Protein AF-A0AB34Z940-F1 (afdb_monomer)

Secondary structure (DSSP, 8-state):
-EEEEEEPPPPTTEEEEEEEEEEEEESSHHHHHHHHHHHHHTT-EEEEEEEEEETTEEEEEP-EEEE--TTS--EEEEPPTT-EE---EE--B-HHHHHHTT---TT-EEEEEEEEEETTPPSEEEEEEEEEES--HHHHHS-EEEEEEEEE---

Mean predicted aligned error: 3.93 Å

Nearest PDB structures (foldseek):
  6tgf-assembly1_E  TM=3.469E-01  e=1.351E+00  Pantoea stewartii subsp. stewartii DC283
  8vhk-assembly1_C  TM=3.865E-01  e=2.834E+00  Xenopus laevis
  1pvx-assembly1_A  TM=2.000E-01  e=4.580E-01  Paecilomyces variotii
  2enj-assembly1_A  TM=1.587E-01  e=1.351E+00  Homo sapiens

Foldseek 3Di:
DKDKDFFDDDDPQFAQKKFWFKKFKDLDQVVSVVLVVVQQVLQWKKAKWKWFQDPVGTHTFWKWDWDDDPPDDIDIGTQDPRRIFRGWDWFAFDVVVCVVVVVDDPSMHMTIIGRIMRHPDDGHMMMMDMDTDDDRVSNVVTPMDTDIGTGGDDD

Structure (mmCIF, N/CA/C/O backbone):
data_AF-A0AB34Z940-F1
#
_entry.id   AF-A0AB34Z940-F1
#
loop_
_atom_site.group_PDB
_atom_site.id
_atom_site.type_symbol
_atom_site.label_atom_id
_atom_site.label_alt_id
_atom_site.label_comp_id
_atom_site.label_asym_id
_atom_site.label_entity_id
_atom_site.label_seq_id
_atom_site.pdbx_PDB_ins_code
_atom_site.Cartn_x
_atom_site.Cartn_y
_atom_site.Cartn_z
_atom_site.occupancy
_atom_site.B_iso_or_equiv
_atom_site.auth_seq_id
_atom_site.auth_comp_id
_atom_site.auth_asym_id
_atom_site.auth_atom_id
_atom_site.pdbx_PDB_model_num
ATOM 1 N N . MET A 1 1 ? 3.478 -12.066 5.188 1.00 91.69 1 MET A N 1
ATOM 2 C CA . MET A 1 1 ? 4.194 -11.157 6.107 1.00 91.69 1 MET A CA 1
ATOM 3 C C . MET A 1 1 ? 3.174 -10.366 6.911 1.00 91.69 1 MET A C 1
ATOM 5 O O . MET A 1 1 ? 2.103 -10.081 6.386 1.00 91.69 1 MET A O 1
ATOM 9 N N . VAL A 1 2 ? 3.490 -10.029 8.162 1.00 95.81 2 VAL A N 1
ATOM 10 C CA . VAL A 1 2 ? 2.663 -9.163 9.016 1.00 95.81 2 VAL A CA 1
ATOM 11 C C . VAL A 1 2 ? 3.544 -8.035 9.544 1.00 95.81 2 VAL A C 1
ATOM 13 O O . VAL A 1 2 ? 4.664 -8.301 9.971 1.00 95.81 2 VAL A O 1
ATOM 16 N N . VAL A 1 3 ? 3.054 -6.798 9.487 1.00 96.19 3 VAL A N 1
ATOM 17 C CA . VAL A 1 3 ? 3.768 -5.595 9.935 1.00 96.19 3 VAL A CA 1
ATOM 18 C C . VAL A 1 3 ? 2.851 -4.783 10.841 1.00 96.19 3 VAL A C 1
ATOM 20 O O . VAL A 1 3 ? 1.700 -4.526 10.489 1.00 96.19 3 VAL A O 1
ATOM 23 N N . GLU A 1 4 ? 3.356 -4.364 11.999 1.00 96.88 4 GLU A N 1
ATOM 24 C CA . GLU A 1 4 ? 2.685 -3.371 12.839 1.00 96.88 4 GLU A CA 1
ATOM 25 C C . GLU A 1 4 ? 3.245 -1.981 12.564 1.00 96.88 4 GLU A C 1
ATOM 27 O O . GLU A 1 4 ? 4.452 -1.801 12.412 1.00 96.88 4 GLU A O 1
ATOM 32 N N . LEU A 1 5 ? 2.360 -0.989 12.506 1.00 94.75 5 LEU A N 1
ATOM 33 C CA . LEU A 1 5 ? 2.725 0.390 12.229 1.00 94.75 5 LEU A CA 1
ATOM 34 C C . LEU A 1 5 ? 1.949 1.371 13.108 1.00 94.75 5 LEU A C 1
ATOM 36 O O . LEU A 1 5 ? 0.779 1.169 13.438 1.00 94.75 5 LEU A O 1
ATOM 40 N N . ASN A 1 6 ? 2.621 2.467 13.456 1.00 95.81 6 ASN A N 1
ATOM 41 C CA . ASN A 1 6 ? 2.017 3.625 14.102 1.00 95.81 6 ASN A CA 1
ATOM 42 C C . ASN A 1 6 ? 1.727 4.679 13.033 1.00 95.81 6 ASN A C 1
ATOM 44 O O . ASN A 1 6 ? 2.635 5.344 12.534 1.00 95.81 6 ASN A O 1
ATOM 48 N N . VAL A 1 7 ? 0.456 4.831 12.685 1.00 94.44 7 VAL A N 1
ATOM 49 C CA . VAL A 1 7 ? -0.011 5.839 11.739 1.00 94.44 7 VAL A CA 1
ATOM 50 C C . VAL A 1 7 ? -0.111 7.172 12.478 1.00 94.44 7 VAL A C 1
ATOM 52 O O . VAL A 1 7 ? -0.911 7.331 13.401 1.00 94.44 7 VAL A O 1
ATOM 55 N N . ARG A 1 8 ? 0.741 8.125 12.094 1.00 93.12 8 ARG A N 1
ATOM 56 C CA . ARG A 1 8 ? 0.712 9.518 12.573 1.00 93.12 8 ARG A CA 1
ATOM 57 C C . ARG A 1 8 ? -0.285 10.336 11.750 1.00 93.12 8 ARG A C 1
ATOM 59 O O . ARG A 1 8 ? -0.600 9.897 10.660 1.00 93.12 8 ARG A O 1
ATOM 66 N N . PRO A 1 9 ? -0.757 11.508 12.210 1.00 93.88 9 PRO A N 1
ATOM 67 C CA . PRO A 1 9 ? -1.576 12.390 11.376 1.00 93.88 9 PRO A CA 1
ATOM 68 C C . PRO A 1 9 ? -0.936 12.675 10.004 1.00 93.88 9 PRO A C 1
ATOM 70 O O . PRO A 1 9 ? 0.293 12.800 9.940 1.00 93.88 9 PRO A O 1
ATOM 73 N N . PRO A 1 10 ? -1.733 12.796 8.924 1.00 92.44 10 PRO A N 1
ATOM 74 C CA . PRO A 1 10 ? -1.206 13.095 7.599 1.00 92.44 10 PRO A CA 1
ATOM 75 C C . PRO A 1 10 ? -0.525 14.466 7.570 1.00 92.44 10 PRO A C 1
ATOM 77 O O . PRO A 1 10 ? -0.959 15.419 8.222 1.00 92.44 10 PRO A O 1
ATOM 80 N N . GLY A 1 11 ? 0.555 14.564 6.794 1.00 89.44 11 GLY A N 1
ATOM 81 C CA . GLY A 1 11 ? 1.241 15.826 6.534 1.00 89.44 11 GLY A CA 1
ATOM 82 C C . GLY A 1 11 ? 0.406 16.789 5.682 1.00 89.44 11 GLY A C 1
ATOM 83 O O . GLY A 1 11 ? -0.605 16.427 5.086 1.00 89.44 11 GLY A O 1
ATOM 84 N N . LYS A 1 12 ? 0.865 18.040 5.564 1.00 89.69 12 LYS A N 1
ATOM 85 C CA . LYS A 1 12 ? 0.168 19.108 4.818 1.00 89.69 12 LYS A CA 1
ATOM 86 C C . LYS A 1 12 ? -0.136 18.750 3.353 1.00 89.69 12 LYS A C 1
ATOM 88 O O . LYS A 1 12 ? -1.137 19.212 2.807 1.00 89.69 12 LYS A O 1
ATOM 93 N N . ASN A 1 13 ? 0.733 17.957 2.728 1.00 90.12 13 ASN A N 1
ATOM 94 C CA . ASN A 1 13 ? 0.648 17.566 1.317 1.00 90.12 13 ASN A CA 1
ATOM 95 C C . ASN A 1 13 ? 0.065 16.156 1.122 1.00 90.12 13 ASN A C 1
ATOM 97 O O . ASN A 1 13 ? 0.091 15.624 0.013 1.00 90.12 13 ASN A O 1
ATOM 101 N N . ALA A 1 14 ? -0.438 15.548 2.194 1.00 93.56 14 ALA A N 1
ATOM 102 C CA . ALA A 1 14 ? -1.001 14.212 2.208 1.00 93.56 14 ALA A CA 1
ATOM 103 C C . ALA A 1 14 ? -2.527 14.260 2.351 1.00 93.56 14 ALA A C 1
ATOM 105 O O . ALA A 1 14 ? -3.097 15.174 2.951 1.00 93.56 14 ALA A O 1
ATOM 106 N N . THR A 1 15 ? -3.190 13.246 1.804 1.00 94.88 15 THR A N 1
ATOM 107 C CA . THR A 1 15 ? -4.584 12.932 2.150 1.00 94.88 15 THR A CA 1
ATOM 108 C C . THR A 1 15 ? -4.631 12.047 3.397 1.00 94.88 15 THR A C 1
ATOM 110 O O . THR A 1 15 ? -3.611 11.514 3.824 1.00 94.88 15 THR A O 1
ATOM 113 N N . ASP A 1 16 ? -5.817 11.826 3.959 1.00 94.44 16 ASP A N 1
ATOM 114 C CA . ASP A 1 16 ? -6.056 10.822 5.007 1.00 94.44 16 ASP A CA 1
ATOM 115 C C . ASP A 1 16 ? -6.161 9.383 4.457 1.00 94.44 16 ASP A C 1
ATOM 117 O O . ASP A 1 16 ? -6.596 8.465 5.151 1.00 94.44 16 ASP A O 1
ATOM 121 N N . THR A 1 17 ? -5.775 9.166 3.198 1.00 96.94 17 THR A N 1
ATOM 122 C CA . THR A 1 17 ? -5.784 7.848 2.571 1.00 96.94 17 THR A CA 1
ATOM 123 C C . THR A 1 17 ? -4.405 7.209 2.675 1.00 96.94 17 THR A C 1
ATOM 125 O O . THR A 1 17 ? -3.420 7.768 2.187 1.00 96.94 17 THR A O 1
ATOM 128 N N . LEU A 1 18 ? -4.332 6.013 3.263 1.00 97.31 18 LEU A N 1
ATOM 129 C CA . LEU A 1 18 ? -3.129 5.187 3.196 1.00 97.31 18 LEU A CA 1
ATOM 130 C C . LEU A 1 18 ? -3.080 4.429 1.879 1.00 97.31 18 LEU A C 1
ATOM 132 O O . LEU A 1 18 ? -3.997 3.686 1.534 1.00 97.31 18 LEU A O 1
ATOM 136 N N . PHE A 1 19 ? -1.958 4.586 1.196 1.00 97.88 19 PHE A N 1
ATOM 137 C CA . PHE A 1 19 ? -1.472 3.701 0.159 1.00 97.88 19 PHE A CA 1
ATOM 138 C C . PHE A 1 19 ? -0.902 2.434 0.808 1.00 97.88 19 PHE A C 1
ATOM 140 O O . PHE A 1 19 ? -0.054 2.517 1.700 1.00 97.88 19 PHE A O 1
ATOM 147 N N . LEU A 1 20 ? -1.355 1.268 0.344 1.00 98.19 20 LEU A N 1
ATOM 148 C CA . LEU A 1 20 ? -0.809 -0.042 0.693 1.00 98.19 20 LEU A CA 1
ATOM 149 C C . LEU A 1 20 ? -0.309 -0.684 -0.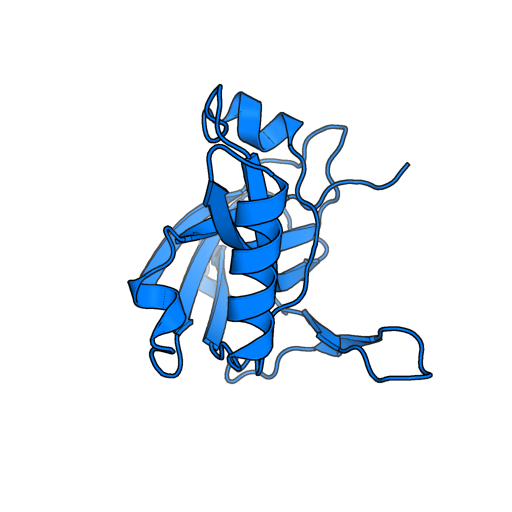599 1.00 98.19 20 LEU A C 1
ATOM 151 O O . LEU A 1 20 ? -1.109 -1.057 -1.460 1.00 98.19 20 LEU A O 1
ATOM 155 N N . GLY A 1 21 ? 1.003 -0.788 -0.767 1.00 97.00 21 GLY A N 1
ATOM 156 C CA . GLY A 1 21 ? 1.565 -1.175 -2.053 1.00 97.00 21 GLY A CA 1
ATOM 157 C C . GLY A 1 21 ? 3.041 -1.499 -1.989 1.00 97.00 21 GLY A C 1
ATOM 158 O O . GLY A 1 21 ? 3.595 -1.745 -0.922 1.00 97.00 21 GLY A O 1
ATOM 159 N N . ILE A 1 22 ? 3.674 -1.486 -3.150 1.00 95.50 22 ILE A N 1
ATOM 160 C CA . ILE A 1 22 ? 5.122 -1.600 -3.281 1.00 95.50 22 ILE A CA 1
ATOM 161 C C . ILE A 1 22 ? 5.679 -0.370 -3.980 1.00 95.50 22 ILE A C 1
ATOM 163 O O . ILE A 1 22 ? 4.965 0.337 -4.695 1.00 95.50 22 ILE A O 1
ATOM 167 N N . ARG A 1 23 ? 6.973 -0.138 -3.807 1.00 96.00 23 ARG A N 1
ATOM 168 C CA . ARG A 1 23 ? 7.747 0.738 -4.682 1.00 96.00 23 ARG A CA 1
ATOM 169 C C . ARG A 1 23 ? 8.878 -0.041 -5.325 1.00 96.00 23 ARG A C 1
ATOM 171 O O . ARG A 1 23 ? 9.372 -1.004 -4.744 1.00 96.00 23 ARG A O 1
ATOM 178 N N . VAL A 1 24 ? 9.264 0.400 -6.510 1.00 95.19 24 VAL A N 1
ATOM 179 C CA . VAL A 1 24 ? 10.418 -0.101 -7.253 1.00 95.19 24 VAL A CA 1
ATOM 180 C C . VAL A 1 24 ? 11.408 1.039 -7.397 1.00 95.19 24 VAL A C 1
ATOM 182 O O . VAL A 1 24 ? 10.999 2.132 -7.791 1.00 95.19 24 VAL A O 1
ATOM 185 N N . GLY A 1 25 ? 12.668 0.795 -7.046 1.00 93.12 25 GLY A N 1
ATOM 186 C CA . GLY A 1 25 ? 13.757 1.762 -7.169 1.00 93.12 25 GLY A CA 1
ATOM 187 C C . GLY A 1 25 ? 14.680 1.435 -8.339 1.00 93.12 25 GLY A C 1
ATOM 188 O O . GLY A 1 25 ? 14.895 0.269 -8.649 1.00 93.12 25 GLY A O 1
ATOM 189 N N . ASP A 1 26 ? 15.207 2.473 -8.981 1.00 93.88 26 ASP A N 1
ATOM 190 C CA . ASP A 1 26 ? 16.354 2.413 -9.896 1.00 93.88 26 ASP A CA 1
ATOM 191 C C . ASP A 1 26 ? 17.047 3.786 -9.881 1.00 93.88 26 ASP A C 1
ATOM 193 O O . ASP A 1 26 ? 16.456 4.774 -9.439 1.00 93.88 26 ASP A O 1
ATOM 197 N N . GLU A 1 27 ? 18.298 3.882 -10.321 1.00 94.06 27 GLU A N 1
ATOM 198 C CA . GLU A 1 27 ? 18.985 5.171 -10.476 1.00 94.06 27 GLU A CA 1
ATOM 199 C C . GLU A 1 27 ? 18.353 6.014 -11.604 1.00 94.06 27 GLU A C 1
ATOM 201 O O . GLU A 1 27 ? 18.367 7.249 -11.576 1.00 94.06 27 GLU A O 1
ATOM 206 N N . ASP A 1 28 ? 17.730 5.344 -12.578 1.00 93.81 28 ASP A N 1
ATOM 207 C CA . ASP A 1 28 ? 17.019 5.934 -13.705 1.00 93.81 28 ASP A CA 1
ATOM 208 C C . ASP A 1 28 ? 15.491 5.846 -13.517 1.00 93.81 28 ASP A C 1
ATOM 210 O O . ASP A 1 28 ? 14.904 4.777 -13.341 1.00 93.81 28 ASP A O 1
ATOM 214 N N . ALA A 1 29 ? 14.812 6.993 -13.607 1.00 93.50 29 ALA A N 1
ATOM 215 C CA . ALA A 1 29 ? 13.357 7.071 -13.475 1.00 93.50 29 ALA A CA 1
ATOM 216 C C . ALA A 1 29 ? 12.605 6.287 -14.562 1.00 93.50 29 ALA A C 1
ATOM 218 O O . ALA A 1 29 ? 11.532 5.746 -14.294 1.00 93.50 29 ALA A O 1
ATOM 219 N N . LEU A 1 30 ? 13.144 6.218 -15.783 1.00 96.00 30 LEU A N 1
ATOM 220 C CA . LEU A 1 30 ? 12.535 5.447 -16.860 1.00 96.00 30 LEU A CA 1
ATOM 221 C C . LEU A 1 30 ? 12.612 3.951 -16.554 1.00 96.00 30 LEU A C 1
ATOM 223 O O . LEU A 1 30 ? 11.614 3.250 -16.707 1.00 96.00 30 LEU A O 1
ATOM 227 N N . LYS A 1 31 ? 13.754 3.475 -16.049 1.00 94.94 31 LYS A N 1
ATOM 228 C CA . LYS A 1 31 ? 13.925 2.064 -15.681 1.00 94.94 31 LYS A CA 1
ATOM 229 C C . LYS A 1 31 ? 13.027 1.656 -14.519 1.00 94.94 31 LYS A C 1
ATOM 231 O O . LYS A 1 31 ? 12.387 0.606 -14.595 1.00 94.94 31 LYS A O 1
ATOM 236 N N . SER A 1 32 ? 12.901 2.488 -13.480 1.00 94.75 32 SER A N 1
ATOM 237 C CA . SER A 1 32 ? 11.985 2.181 -12.372 1.00 94.75 32 SER A CA 1
ATOM 238 C C . SER A 1 32 ? 10.523 2.145 -12.832 1.00 94.75 32 SER A C 1
ATOM 240 O O . SER A 1 32 ? 9.761 1.270 -12.408 1.00 94.75 32 SER A O 1
ATOM 242 N N . LEU A 1 33 ? 10.135 3.026 -13.762 1.00 96.38 33 LEU A N 1
ATOM 243 C CA . LEU A 1 33 ? 8.811 3.008 -14.381 1.00 96.38 33 LEU A CA 1
ATOM 244 C C . LEU A 1 33 ? 8.590 1.753 -15.237 1.00 96.38 33 LEU A C 1
ATOM 246 O O . LEU A 1 33 ? 7.543 1.114 -15.124 1.00 96.38 33 LEU A O 1
ATOM 250 N N . GLU A 1 34 ? 9.550 1.378 -16.082 1.00 95.44 34 GLU A N 1
ATOM 251 C CA . GLU A 1 34 ? 9.481 0.170 -16.912 1.00 95.44 34 GLU A CA 1
ATOM 252 C C . GLU A 1 34 ? 9.337 -1.094 -16.057 1.00 95.44 34 GLU A C 1
ATOM 254 O O . GLU A 1 34 ? 8.469 -1.932 -16.330 1.00 95.44 34 GLU A O 1
ATOM 259 N N . ALA A 1 35 ? 10.117 -1.194 -14.979 1.00 93.94 35 ALA A N 1
ATOM 260 C CA . ALA A 1 35 ? 10.046 -2.284 -14.015 1.00 93.94 35 ALA A CA 1
ATOM 261 C C . ALA A 1 35 ? 8.684 -2.328 -13.300 1.00 93.94 35 ALA A C 1
ATOM 263 O O . ALA A 1 35 ? 8.042 -3.382 -13.240 1.00 93.94 35 ALA A O 1
ATOM 264 N N . ALA A 1 36 ? 8.174 -1.183 -12.836 1.00 94.88 36 ALA A N 1
ATOM 265 C CA . ALA A 1 36 ? 6.847 -1.100 -12.231 1.00 94.88 36 ALA A CA 1
ATOM 266 C C . ALA A 1 36 ? 5.737 -1.509 -13.217 1.00 94.88 36 ALA A C 1
ATOM 268 O O . ALA A 1 36 ? 4.815 -2.256 -12.879 1.00 94.88 36 ALA A O 1
ATOM 269 N N . GLN A 1 37 ? 5.829 -1.085 -14.477 1.00 94.62 37 GLN A N 1
ATOM 270 C CA . GLN A 1 37 ? 4.881 -1.516 -15.496 1.00 94.62 37 GLN A CA 1
ATOM 271 C C . GLN A 1 37 ? 4.982 -3.017 -15.802 1.00 94.62 37 GLN A C 1
ATOM 273 O O . GLN A 1 37 ? 3.954 -3.654 -16.042 1.00 94.62 37 GLN A O 1
ATOM 278 N N . ALA A 1 38 ? 6.185 -3.596 -15.789 1.00 92.69 38 ALA A N 1
ATOM 279 C CA . ALA A 1 38 ? 6.376 -5.033 -15.953 1.00 92.69 38 ALA A CA 1
ATOM 280 C C . ALA A 1 38 ? 5.711 -5.823 -14.813 1.00 92.69 38 ALA A C 1
ATOM 282 O O . ALA A 1 38 ? 4.989 -6.780 -15.092 1.00 92.69 38 ALA A O 1
ATOM 283 N N . LEU A 1 39 ? 5.862 -5.381 -13.558 1.00 92.06 39 LEU A N 1
ATOM 284 C CA . LEU A 1 39 ? 5.163 -5.968 -12.404 1.00 92.06 39 LEU A CA 1
ATOM 285 C C . LEU A 1 39 ? 3.645 -5.814 -12.496 1.00 92.06 39 LEU A C 1
ATOM 287 O O . LEU A 1 39 ? 2.899 -6.742 -12.198 1.00 92.06 39 LEU A O 1
ATOM 291 N N . ARG A 1 40 ? 3.161 -4.658 -12.953 1.00 92.19 40 ARG A N 1
ATOM 292 C CA . ARG A 1 40 ? 1.727 -4.460 -13.176 1.00 92.19 40 ARG A CA 1
ATOM 293 C C . ARG A 1 40 ? 1.173 -5.432 -14.223 1.00 92.19 40 ARG A C 1
ATOM 295 O O . ARG A 1 40 ? 0.078 -5.957 -14.045 1.00 92.19 40 ARG A O 1
ATOM 302 N N . ARG A 1 41 ? 1.915 -5.676 -15.310 1.00 91.06 41 ARG A N 1
ATOM 303 C CA . ARG A 1 41 ? 1.516 -6.596 -16.391 1.00 91.06 41 ARG A CA 1
ATOM 304 C C . ARG A 1 41 ? 1.672 -8.074 -16.033 1.00 91.06 41 ARG A C 1
ATOM 306 O O . ARG A 1 41 ? 1.031 -8.896 -16.678 1.00 91.06 41 ARG A O 1
ATOM 313 N N . SER A 1 42 ? 2.485 -8.422 -15.035 1.00 88.44 42 SER A N 1
ATOM 314 C CA . SER A 1 42 ? 2.707 -9.822 -14.648 1.00 88.44 42 SER A CA 1
ATOM 315 C C . SER A 1 42 ? 1.531 -10.453 -13.897 1.00 88.44 42 SER A C 1
ATOM 317 O O . SER A 1 42 ? 1.558 -11.655 -13.646 1.00 88.44 42 SER A O 1
ATOM 319 N N . GLY A 1 43 ? 0.502 -9.671 -13.549 1.00 84.75 43 GLY A N 1
ATOM 320 C CA . GLY A 1 43 ? -0.617 -10.156 -12.742 1.00 84.75 43 GLY A CA 1
ATOM 321 C C . GLY A 1 43 ? -0.199 -10.367 -11.290 1.00 84.75 43 GLY A C 1
ATOM 322 O O . GLY A 1 43 ? -0.439 -11.424 -10.714 1.00 84.75 43 GLY A O 1
ATOM 323 N N . LEU A 1 44 ? 0.478 -9.380 -10.693 1.00 90.12 44 LEU A N 1
ATOM 324 C CA . LEU A 1 44 ? 0.849 -9.434 -9.282 1.00 90.12 44 LEU A CA 1
ATOM 325 C C . LEU A 1 44 ? -0.408 -9.412 -8.401 1.00 90.12 44 LEU A C 1
ATOM 327 O O . LEU A 1 44 ? -1.052 -8.376 -8.239 1.00 90.12 44 LEU A O 1
ATOM 331 N N . HIS A 1 45 ? -0.751 -10.566 -7.837 1.00 93.00 45 HIS A N 1
ATOM 332 C CA . HIS A 1 45 ? -1.911 -10.741 -6.970 1.00 93.00 45 HIS A CA 1
ATOM 333 C C . HIS A 1 45 ? -1.478 -10.786 -5.505 1.00 93.00 45 HIS A C 1
ATOM 335 O O . HIS A 1 45 ? -0.384 -11.253 -5.173 1.00 93.00 45 HIS A O 1
ATOM 341 N N . ALA A 1 46 ? -2.356 -10.349 -4.609 1.00 95.31 46 ALA A N 1
ATOM 342 C CA . ALA A 1 46 ? -2.100 -10.419 -3.180 1.00 95.31 46 ALA A CA 1
ATOM 343 C C . ALA A 1 46 ? -3.387 -10.605 -2.370 1.00 95.31 46 ALA A C 1
ATOM 345 O O . ALA A 1 46 ? -4.498 -10.424 -2.861 1.00 95.31 46 ALA A O 1
ATOM 346 N N . GLU A 1 47 ? -3.216 -10.958 -1.106 1.00 97.50 47 GLU A N 1
ATOM 347 C CA . GLU A 1 47 ? -4.214 -10.815 -0.054 1.00 97.50 47 GLU A CA 1
ATOM 348 C C . GLU A 1 47 ? -3.724 -9.770 0.942 1.00 97.50 47 GLU A C 1
ATOM 350 O O . GLU A 1 47 ? -2.590 -9.858 1.427 1.00 97.50 47 GLU A O 1
ATOM 355 N N . LEU A 1 48 ? -4.567 -8.778 1.226 1.00 97.56 48 LEU A N 1
ATOM 356 C CA . LEU A 1 48 ? -4.299 -7.707 2.174 1.00 97.56 48 LEU A CA 1
ATOM 357 C C . LEU A 1 48 ? -5.416 -7.624 3.207 1.00 97.56 48 LEU A C 1
ATOM 359 O O . LEU A 1 48 ? -6.596 -7.555 2.872 1.00 97.56 48 LEU A O 1
ATOM 363 N N . VAL A 1 49 ? -5.022 -7.551 4.474 1.00 98.06 49 VAL A N 1
ATOM 364 C CA . VAL A 1 49 ? -5.926 -7.242 5.582 1.00 98.06 49 VAL A CA 1
ATOM 365 C C . VAL A 1 49 ? -5.279 -6.163 6.433 1.00 98.06 49 VAL A C 1
ATOM 367 O O . VAL A 1 49 ? -4.169 -6.347 6.934 1.00 98.06 49 VAL A O 1
ATOM 370 N N . LEU A 1 50 ? -5.983 -5.049 6.614 1.00 98.38 50 LEU A N 1
ATOM 371 C CA . LEU A 1 50 ? -5.589 -3.987 7.529 1.00 98.38 50 LEU A CA 1
ATOM 372 C C . LEU A 1 50 ? -6.506 -4.014 8.749 1.00 98.38 50 LEU A C 1
ATOM 374 O O . LEU A 1 50 ? -7.730 -3.997 8.618 1.00 98.38 50 LEU A O 1
ATOM 378 N N . LYS A 1 51 ? -5.912 -4.031 9.939 1.00 98.06 51 LYS A N 1
ATOM 379 C CA . LYS A 1 51 ? -6.639 -3.933 11.205 1.00 98.06 51 LYS A CA 1
ATOM 380 C C . LYS A 1 51 ? -6.151 -2.741 12.005 1.00 98.06 51 LYS A C 1
ATOM 382 O O . LYS A 1 51 ? -4.944 -2.532 12.099 1.00 98.06 51 LYS A O 1
ATOM 387 N N . ARG A 1 52 ? -7.067 -1.999 12.621 1.00 97.88 52 ARG A N 1
ATOM 388 C CA . ARG A 1 52 ? -6.745 -1.048 13.689 1.00 97.88 52 ARG A CA 1
ATOM 389 C C . ARG A 1 52 ? -6.674 -1.795 15.007 1.00 97.88 52 ARG A C 1
ATOM 391 O O . ARG A 1 52 ? -7.547 -2.608 15.294 1.00 97.88 52 ARG A O 1
ATOM 398 N N . LEU A 1 53 ? -5.629 -1.543 15.780 1.00 98.00 53 LEU A N 1
ATOM 399 C CA . LEU A 1 53 ? -5.423 -2.148 17.087 1.00 98.00 53 LEU A CA 1
ATOM 400 C C . LEU A 1 53 ? -5.952 -1.188 18.151 1.00 98.00 53 LEU A C 1
ATOM 402 O O . LEU A 1 53 ? -5.345 -0.148 18.402 1.00 98.00 53 LEU A O 1
ATOM 406 N N . GLU A 1 54 ? -7.078 -1.546 18.758 1.00 94.94 54 GLU A N 1
ATOM 407 C CA . GLU A 1 54 ? -7.701 -0.807 19.855 1.00 94.94 54 GLU A CA 1
ATOM 408 C C . GLU A 1 54 ? -7.533 -1.587 21.171 1.00 94.94 54 GLU A C 1
ATOM 410 O O . GLU A 1 54 ? -7.307 -2.803 21.144 1.00 94.94 54 GLU A O 1
ATOM 415 N N . PRO A 1 55 ? -7.691 -0.944 22.344 1.00 92.31 55 PRO A N 1
ATOM 416 C CA . PRO A 1 55 ? -7.656 -1.644 23.632 1.00 92.31 55 PRO A CA 1
ATOM 417 C C . PRO A 1 55 ? -8.687 -2.777 23.747 1.00 92.31 55 PRO A C 1
ATOM 419 O O . PRO A 1 55 ? -8.443 -3.766 24.432 1.00 92.31 55 PRO A O 1
ATOM 422 N N . SER A 1 56 ? -9.833 -2.642 23.071 1.00 92.25 56 SER A N 1
ATOM 423 C CA . SER A 1 56 ? -10.923 -3.627 23.049 1.00 92.25 56 SER A CA 1
ATOM 424 C C . SER A 1 56 ? -10.735 -4.747 22.020 1.00 92.25 56 SER A C 1
ATOM 426 O O . SER A 1 56 ? -11.532 -5.683 21.995 1.00 92.25 56 SER A O 1
ATOM 428 N N . GLY A 1 57 ? -9.704 -4.671 21.172 1.00 93.75 57 GLY A N 1
ATOM 429 C CA . GLY A 1 57 ? -9.416 -5.666 20.143 1.00 93.75 57 GLY A CA 1
ATOM 430 C C . GLY A 1 57 ? -9.073 -5.061 18.784 1.00 93.75 57 GLY A C 1
ATOM 431 O O . GLY A 1 57 ? -9.015 -3.848 18.595 1.00 93.75 57 GLY A O 1
ATOM 432 N N . ALA A 1 58 ? -8.820 -5.937 17.813 1.00 96.25 58 ALA A N 1
ATOM 433 C CA . ALA A 1 58 ? -8.467 -5.532 16.459 1.00 96.25 58 ALA A CA 1
ATOM 434 C C . ALA A 1 58 ? -9.718 -5.377 15.578 1.00 96.25 58 ALA A C 1
ATOM 436 O O . ALA A 1 58 ? -10.500 -6.318 15.439 1.00 96.25 58 ALA A O 1
ATOM 437 N N . VAL A 1 59 ? -9.878 -4.215 14.942 1.00 96.69 59 VAL A N 1
ATOM 438 C CA . VAL A 1 59 ? -11.013 -3.889 14.063 1.00 96.69 59 VAL A CA 1
ATOM 439 C C . VAL A 1 59 ? -10.554 -3.882 12.610 1.00 96.69 59 VAL A C 1
ATOM 441 O O . VAL A 1 59 ? -9.575 -3.218 12.278 1.00 96.69 59 VAL A O 1
ATOM 444 N N . ASN A 1 60 ? -11.254 -4.602 11.730 1.00 96.62 60 ASN A N 1
ATOM 445 C CA . ASN A 1 60 ? -10.949 -4.598 10.297 1.00 96.62 60 ASN A CA 1
ATOM 446 C C . ASN A 1 60 ? -11.216 -3.216 9.689 1.00 96.62 60 ASN A C 1
ATOM 448 O O . ASN A 1 60 ? -12.287 -2.642 9.883 1.00 96.62 60 ASN A O 1
ATOM 452 N N . ILE A 1 61 ? -10.256 -2.721 8.913 1.00 97.75 61 ILE A N 1
ATOM 453 C CA . ILE A 1 61 ? -10.379 -1.481 8.155 1.00 97.75 61 ILE A CA 1
ATOM 454 C C . ILE A 1 61 ? -10.769 -1.823 6.717 1.00 97.75 61 ILE A C 1
ATOM 456 O O . ILE A 1 61 ? -10.049 -2.589 6.071 1.00 97.75 61 ILE A O 1
ATOM 460 N N . PRO A 1 62 ? -11.886 -1.275 6.205 1.00 97.62 62 PRO A N 1
ATOM 461 C CA . PRO A 1 62 ? -12.274 -1.461 4.817 1.00 97.62 62 PRO A CA 1
ATOM 462 C C . PRO A 1 62 ? -11.183 -0.967 3.869 1.00 97.62 62 PRO A C 1
ATOM 464 O O . PRO A 1 62 ? -10.670 0.145 4.011 1.00 97.62 62 PRO A O 1
ATOM 467 N N . LEU A 1 63 ? -10.854 -1.804 2.891 1.00 98.50 63 LEU A N 1
ATOM 468 C CA . LEU A 1 63 ? -9.916 -1.476 1.830 1.00 98.50 63 LEU A CA 1
ATOM 469 C C . LEU A 1 63 ? -10.663 -1.301 0.514 1.00 98.50 63 LEU A C 1
ATOM 471 O O . LEU A 1 63 ? -11.690 -1.937 0.269 1.00 98.50 63 LEU A O 1
ATOM 475 N N . VAL A 1 64 ? -10.116 -0.463 -0.356 1.00 98.06 64 VAL A N 1
ATOM 476 C CA . VAL A 1 64 ? -10.598 -0.282 -1.724 1.00 98.06 64 VAL A CA 1
ATOM 477 C C . VAL A 1 64 ? -9.457 -0.451 -2.718 1.00 98.06 64 VAL A C 1
ATOM 479 O O . VAL A 1 64 ? -8.300 -0.195 -2.396 1.00 98.06 64 VAL A O 1
ATOM 482 N N . ARG A 1 65 ? -9.775 -0.871 -3.938 1.00 96.69 65 ARG A N 1
ATOM 483 C CA . ARG A 1 65 ? -8.845 -0.978 -5.064 1.00 96.69 65 ARG A CA 1
ATOM 484 C C . ARG A 1 65 ? -9.344 -0.163 -6.246 1.00 96.69 65 ARG A C 1
ATOM 486 O O . ARG A 1 65 ? -10.549 0.052 -6.380 1.00 96.69 65 ARG A O 1
ATOM 493 N N . VAL A 1 66 ? -8.431 0.246 -7.119 1.00 93.69 66 VAL A N 1
ATOM 494 C CA . VAL A 1 66 ? -8.799 0.877 -8.388 1.00 93.69 66 VAL A CA 1
ATOM 495 C C . VAL A 1 66 ? -8.886 -0.181 -9.479 1.00 93.69 66 VAL A C 1
ATOM 497 O O . VAL A 1 66 ? -7.982 -0.994 -9.662 1.00 93.69 66 VAL A O 1
ATOM 500 N N . GLU A 1 67 ? -9.987 -0.160 -10.216 1.00 88.69 67 GLU A N 1
ATOM 501 C CA . GLU A 1 67 ? -10.186 -0.949 -11.421 1.00 88.69 67 GLU A CA 1
ATOM 502 C C . GLU A 1 67 ? -10.284 -0.016 -12.623 1.00 88.69 67 GLU A C 1
ATOM 504 O O . GLU A 1 67 ? -11.131 0.878 -12.668 1.00 88.69 67 GLU A O 1
ATOM 509 N N . SER A 1 68 ? -9.410 -0.236 -13.601 1.00 83.62 68 SER A N 1
ATOM 510 C CA . SER A 1 68 ? -9.407 0.509 -14.856 1.00 83.62 68 SER A CA 1
ATOM 511 C C . SER A 1 68 ? -9.708 -0.442 -16.002 1.00 83.62 68 SER A C 1
ATOM 513 O O . SER A 1 68 ? -8.983 -1.414 -16.210 1.00 83.62 68 SER A O 1
ATOM 515 N N . GLN A 1 69 ? -10.750 -0.129 -16.766 1.00 81.25 69 GLN A N 1
ATOM 516 C CA . GLN A 1 69 ? -11.118 -0.838 -17.986 1.00 81.25 69 GLN A CA 1
ATOM 517 C C . GLN A 1 69 ? -10.912 0.087 -19.187 1.00 81.25 69 GLN A C 1
ATOM 519 O O . GLN A 1 69 ? -11.182 1.286 -19.112 1.00 81.25 69 GLN A O 1
ATOM 524 N N . ALA A 1 70 ? -10.432 -0.462 -20.305 1.00 81.31 70 ALA A N 1
ATOM 525 C CA . ALA A 1 70 ? -10.277 0.306 -21.535 1.00 81.31 70 ALA A CA 1
ATOM 526 C C . ALA A 1 70 ? -11.619 0.934 -21.952 1.00 81.31 70 ALA A C 1
ATOM 528 O O . ALA A 1 70 ? -12.636 0.246 -22.027 1.00 81.31 70 ALA A O 1
ATOM 529 N N . GLY A 1 71 ? -11.613 2.245 -22.207 1.00 83.88 71 GLY A N 1
ATOM 530 C CA . GLY A 1 71 ? -12.804 2.990 -22.623 1.00 83.88 71 GLY A CA 1
ATOM 531 C C . GLY A 1 71 ? -13.771 3.375 -21.497 1.00 83.88 71 GLY A C 1
ATOM 532 O O . GLY A 1 71 ? -14.827 3.925 -21.793 1.00 83.88 71 GLY A O 1
ATOM 533 N N . ALA A 1 72 ? -13.431 3.135 -20.225 1.00 86.31 72 ALA A N 1
ATOM 534 C CA . ALA A 1 72 ? -14.242 3.552 -19.082 1.00 86.31 72 ALA A CA 1
ATOM 535 C C . ALA A 1 72 ? -13.410 4.332 -18.046 1.00 86.31 72 ALA A C 1
ATOM 537 O O . ALA A 1 72 ? -12.219 4.055 -17.881 1.00 86.31 72 ALA A O 1
ATOM 538 N N . PRO A 1 73 ? -14.021 5.282 -17.310 1.00 87.31 73 PRO A N 1
ATOM 539 C CA . PRO A 1 73 ? -13.372 5.898 -16.159 1.00 87.31 73 PRO A CA 1
ATOM 540 C C . PRO A 1 73 ? -12.968 4.840 -15.131 1.00 87.31 73 PRO A C 1
ATOM 542 O O . PRO A 1 73 ? -13.710 3.881 -14.898 1.00 87.31 73 PRO A O 1
ATOM 545 N N . ALA A 1 74 ? -11.814 5.041 -14.497 1.00 89.25 74 ALA A N 1
ATOM 546 C CA . ALA A 1 74 ? -11.373 4.199 -13.395 1.00 89.25 74 ALA A CA 1
ATOM 547 C C . ALA A 1 74 ? -12.400 4.234 -12.254 1.00 89.25 74 ALA A C 1
ATOM 549 O O . ALA A 1 74 ? -12.977 5.282 -11.950 1.00 89.25 74 ALA A O 1
ATOM 550 N N . ARG A 1 75 ? -12.630 3.084 -11.622 1.00 92.62 75 ARG A N 1
ATOM 551 C CA . ARG A 1 75 ? -13.591 2.934 -10.527 1.00 92.62 75 ARG A CA 1
ATOM 552 C C . ARG A 1 75 ? -12.888 2.464 -9.272 1.00 92.62 75 ARG A C 1
ATOM 554 O O . ARG A 1 75 ? -12.033 1.585 -9.320 1.00 92.62 75 ARG A O 1
ATOM 561 N N . THR A 1 76 ? -13.306 3.016 -8.144 1.00 94.69 76 THR A N 1
ATOM 562 C CA . THR A 1 76 ? -12.915 2.521 -6.826 1.00 94.69 76 THR A CA 1
ATOM 563 C C . THR A 1 76 ? -13.885 1.421 -6.414 1.00 94.69 76 THR A C 1
ATOM 565 O O . THR A 1 76 ? -15.096 1.634 -6.398 1.00 94.69 76 THR A O 1
ATOM 568 N N . ILE A 1 77 ? -13.358 0.242 -6.097 1.00 95.81 77 ILE A N 1
ATOM 569 C CA . ILE A 1 77 ? -14.130 -0.954 -5.747 1.00 95.81 77 ILE A CA 1
ATOM 570 C C . ILE A 1 77 ? -13.681 -1.437 -4.373 1.00 95.81 77 ILE A C 1
ATOM 572 O O . ILE A 1 77 ? -12.487 -1.456 -4.086 1.00 95.81 77 ILE A O 1
ATOM 576 N N . ALA A 1 78 ? -14.621 -1.844 -3.523 1.00 97.31 78 ALA A N 1
ATOM 577 C CA . ALA A 1 78 ? -14.287 -2.455 -2.242 1.00 97.31 78 ALA A CA 1
ATOM 578 C C . ALA A 1 78 ? -13.477 -3.748 -2.438 1.00 97.31 78 ALA A C 1
ATOM 580 O O . ALA A 1 78 ? -13.793 -4.573 -3.298 1.00 97.31 78 ALA A O 1
ATOM 581 N N . VAL A 1 79 ? -12.443 -3.931 -1.623 1.00 97.44 79 VAL A N 1
ATOM 582 C CA . VAL A 1 79 ? -11.770 -5.223 -1.482 1.00 97.44 79 VAL A CA 1
ATOM 583 C C . VAL A 1 79 ? -12.677 -6.124 -0.647 1.00 97.44 79 VAL A C 1
ATOM 585 O O . VAL A 1 79 ? -13.225 -5.698 0.372 1.00 97.44 79 VAL A O 1
ATOM 588 N N . SER A 1 80 ? -12.872 -7.360 -1.100 1.00 92.50 80 SER A N 1
ATOM 589 C CA . SER A 1 80 ? -13.694 -8.353 -0.409 1.00 92.50 80 SER A CA 1
ATOM 590 C C . SER A 1 80 ? -13.120 -8.703 0.966 1.00 92.50 80 SER A C 1
ATOM 592 O O . SER A 1 80 ? -11.958 -8.447 1.275 1.00 92.50 80 SER A O 1
ATOM 594 N N . THR A 1 81 ? -13.940 -9.321 1.814 1.00 89.75 81 THR A N 1
ATOM 595 C CA . THR A 1 81 ? -13.552 -9.707 3.181 1.00 89.75 81 THR A CA 1
ATOM 596 C C . THR A 1 81 ? -12.453 -10.769 3.240 1.00 89.75 81 THR A C 1
ATOM 598 O O . THR A 1 81 ? -11.826 -10.925 4.284 1.00 89.75 81 THR A O 1
ATOM 601 N N . ASP A 1 82 ? -12.194 -11.475 2.137 1.00 91.75 82 ASP A N 1
ATOM 602 C CA . ASP A 1 82 ? -11.049 -12.379 1.987 1.00 91.75 82 ASP A CA 1
ATOM 603 C C . ASP A 1 82 ? -9.727 -11.636 1.700 1.00 91.75 82 ASP A C 1
ATOM 605 O O . ASP A 1 82 ? -8.666 -12.256 1.651 1.00 91.75 82 ASP A O 1
ATOM 609 N N . GLY A 1 83 ? -9.780 -10.312 1.518 1.00 95.12 83 GLY A N 1
ATOM 610 C CA . GLY A 1 83 ? -8.622 -9.451 1.304 1.00 95.12 83 GLY A CA 1
ATOM 611 C C . GLY A 1 83 ? -8.004 -9.554 -0.089 1.00 95.12 83 GLY A C 1
ATOM 612 O O . GLY A 1 83 ? -6.944 -8.969 -0.316 1.00 95.12 83 GLY A O 1
ATOM 613 N N . ARG A 1 84 ? -8.606 -10.299 -1.025 1.00 96.19 84 ARG A N 1
ATOM 614 C CA . ARG A 1 84 ? -7.994 -10.560 -2.333 1.00 96.19 84 ARG A CA 1
ATOM 615 C C . ARG A 1 84 ? -7.971 -9.322 -3.219 1.00 96.19 84 ARG A C 1
ATOM 617 O O . ARG A 1 84 ? -8.997 -8.705 -3.502 1.00 96.19 84 ARG A O 1
ATOM 624 N N . VAL A 1 85 ? -6.788 -9.028 -3.746 1.00 95.31 85 VAL A N 1
ATOM 625 C CA . VAL A 1 85 ? -6.560 -8.010 -4.768 1.00 95.31 85 VAL A CA 1
ATOM 626 C C . VAL A 1 85 ? -5.937 -8.663 -6.010 1.00 95.31 85 VAL A C 1
ATOM 628 O O . VAL A 1 85 ? -4.880 -9.294 -5.921 1.00 95.31 85 VAL A O 1
ATOM 631 N N . PRO A 1 86 ? -6.582 -8.554 -7.185 1.00 92.38 86 PRO A N 1
ATOM 632 C CA . PRO A 1 86 ? -6.141 -9.239 -8.401 1.00 92.38 86 PRO A CA 1
ATOM 633 C C . PRO A 1 86 ? -5.077 -8.455 -9.184 1.00 92.38 86 PRO A C 1
ATOM 635 O O . PRO A 1 86 ? -4.816 -8.759 -10.341 1.00 92.38 86 PRO A O 1
ATOM 638 N N . GLY A 1 87 ? -4.501 -7.398 -8.618 1.00 92.75 87 GLY A N 1
ATOM 639 C CA . GLY A 1 87 ? -3.560 -6.570 -9.354 1.00 92.75 87 GLY A CA 1
ATOM 640 C C . GLY A 1 87 ? -3.125 -5.330 -8.601 1.00 92.75 87 GLY A C 1
ATOM 641 O O . GLY A 1 87 ? -3.560 -5.066 -7.479 1.00 92.75 87 GLY A O 1
ATOM 642 N N . VAL A 1 88 ? -2.289 -4.557 -9.287 1.00 94.75 88 VAL A N 1
ATOM 643 C CA . VAL A 1 88 ? -1.757 -3.277 -8.826 1.00 94.75 88 VAL A CA 1
ATOM 644 C C . VAL A 1 88 ? -1.980 -2.172 -9.855 1.00 94.75 88 VAL A C 1
ATOM 646 O O . VAL A 1 88 ? -2.128 -2.437 -11.052 1.00 94.75 88 VAL A O 1
ATOM 649 N N . TRP A 1 89 ? -1.961 -0.917 -9.410 1.00 95.25 89 TRP A N 1
ATOM 650 C CA . TRP A 1 89 ? -1.992 0.257 -10.288 1.00 95.25 89 TRP A CA 1
ATOM 651 C C . TRP A 1 89 ? -0.937 1.284 -9.883 1.00 95.25 89 TRP A C 1
ATOM 653 O O . TRP A 1 89 ? -0.510 1.321 -8.734 1.00 95.25 89 TRP A O 1
ATOM 663 N N . LEU A 1 90 ? -0.515 2.111 -10.844 1.00 95.31 90 LEU A N 1
ATOM 664 C CA . LEU A 1 90 ? 0.369 3.244 -10.572 1.00 95.31 90 LEU A CA 1
ATOM 665 C C . LEU A 1 90 ? -0.386 4.284 -9.752 1.00 95.31 90 LEU A C 1
ATOM 667 O O . LEU A 1 90 ? -1.507 4.650 -10.107 1.00 95.31 90 LEU A O 1
ATOM 671 N N . ASP A 1 91 ? 0.235 4.753 -8.683 1.00 95.25 91 ASP A N 1
ATOM 672 C CA . ASP A 1 91 ? -0.319 5.781 -7.812 1.00 95.25 91 ASP A CA 1
ATOM 673 C C . ASP A 1 91 ? 0.811 6.554 -7.136 1.00 95.25 91 ASP A C 1
ATOM 675 O O . ASP A 1 91 ? 1.954 6.107 -7.141 1.00 95.25 91 ASP A O 1
ATOM 679 N N . GLU A 1 92 ? 0.482 7.701 -6.550 1.00 93.62 92 GLU A N 1
ATOM 680 C CA . GLU A 1 92 ? 1.456 8.596 -5.937 1.00 93.62 92 GLU A CA 1
ATOM 681 C C . GLU A 1 92 ? 1.247 8.718 -4.427 1.00 93.62 92 GLU A C 1
ATOM 683 O O . GLU A 1 92 ? 0.136 8.830 -3.896 1.00 93.62 92 GLU A O 1
ATOM 688 N N . VAL A 1 93 ? 2.369 8.753 -3.723 1.00 95.19 93 VAL A N 1
ATOM 689 C CA . VAL A 1 93 ? 2.452 8.930 -2.274 1.00 95.19 93 VAL A CA 1
ATOM 690 C C . VAL A 1 93 ? 3.049 10.294 -1.955 1.00 95.19 93 VAL A C 1
ATOM 692 O O . VAL A 1 93 ? 3.725 10.903 -2.782 1.00 95.19 93 VAL A O 1
ATOM 695 N N . ASP A 1 94 ? 2.802 10.803 -0.753 1.00 93.75 94 ASP A N 1
ATOM 696 C CA . ASP A 1 94 ? 3.371 12.079 -0.330 1.00 93.75 94 ASP A CA 1
ATOM 697 C C . ASP A 1 94 ? 4.895 11.974 -0.149 1.00 93.75 94 ASP A C 1
ATOM 699 O O . ASP A 1 94 ? 5.394 11.557 0.901 1.00 93.75 94 ASP A O 1
ATOM 703 N N . GLY A 1 95 ? 5.640 12.405 -1.170 1.00 89.75 95 GLY A N 1
ATOM 704 C CA . GLY A 1 95 ? 7.103 12.393 -1.166 1.00 89.75 95 GLY A CA 1
ATOM 705 C C . GLY A 1 95 ? 7.727 13.210 -0.027 1.00 89.75 95 GLY A C 1
ATOM 706 O O . GLY A 1 95 ? 8.798 12.858 0.460 1.00 89.75 95 GLY A O 1
ATOM 707 N N . SER A 1 96 ? 7.045 14.250 0.476 1.00 88.38 96 SER A N 1
ATOM 708 C CA . SER A 1 96 ? 7.560 15.036 1.609 1.00 88.38 96 SER A CA 1
ATOM 709 C C . SER A 1 96 ? 7.570 14.240 2.921 1.00 88.38 96 SER A C 1
ATOM 711 O O . SER A 1 96 ? 8.522 14.334 3.706 1.00 88.38 96 SER A O 1
ATOM 713 N N . SER A 1 97 ? 6.561 13.388 3.126 1.00 88.56 97 SER A N 1
ATOM 714 C CA . SER A 1 97 ? 6.525 12.433 4.236 1.00 88.56 97 SER A CA 1
ATOM 715 C C . SER A 1 97 ? 7.589 11.344 4.088 1.00 88.56 97 SER A C 1
ATOM 717 O O . SER A 1 97 ? 8.242 11.011 5.078 1.00 88.56 97 SER A O 1
ATOM 719 N N . LEU A 1 98 ? 7.811 10.822 2.874 1.00 91.94 98 LEU A N 1
ATOM 720 C CA . LEU A 1 98 ? 8.858 9.820 2.629 1.00 91.94 98 LEU A CA 1
ATOM 721 C C . LEU A 1 98 ? 10.258 10.372 2.902 1.00 91.94 98 LEU A C 1
ATOM 723 O O . LEU A 1 98 ? 11.046 9.732 3.600 1.00 91.94 98 LEU A O 1
ATOM 727 N N . GLN A 1 99 ? 10.543 11.586 2.430 1.00 90.56 99 GLN A N 1
ATOM 728 C CA . GLN A 1 99 ? 11.821 12.251 2.669 1.00 90.56 99 GLN A CA 1
ATOM 729 C C . GLN A 1 99 ? 12.057 12.484 4.165 1.00 90.56 99 GLN A C 1
ATOM 731 O O . GLN A 1 99 ? 13.129 12.177 4.680 1.00 90.56 99 GLN A O 1
ATOM 736 N N . SER A 1 100 ? 11.039 12.963 4.887 1.00 87.88 100 SER A N 1
ATOM 737 C CA . SER A 1 100 ? 11.128 13.203 6.335 1.00 87.88 100 SER A CA 1
ATOM 738 C C . SER A 1 100 ? 11.324 11.918 7.146 1.00 87.88 100 SER A C 1
ATOM 740 O O . SER A 1 100 ? 11.874 11.959 8.244 1.00 87.88 100 SER A O 1
ATOM 742 N N . ALA A 1 101 ? 10.865 10.779 6.623 1.00 88.75 101 ALA A N 1
ATOM 743 C CA . ALA A 1 101 ? 11.068 9.462 7.216 1.00 88.75 101 ALA A CA 1
ATOM 744 C C . ALA A 1 101 ? 12.416 8.820 6.832 1.00 88.75 101 ALA A C 1
ATOM 746 O O . ALA A 1 101 ? 12.690 7.707 7.274 1.00 88.75 101 ALA A O 1
ATOM 747 N N . GLY A 1 102 ? 13.242 9.489 6.016 1.00 91.69 102 GLY A N 1
ATOM 748 C CA . GLY A 1 102 ? 14.506 8.939 5.519 1.00 91.69 102 GLY A CA 1
ATOM 749 C C . GLY A 1 102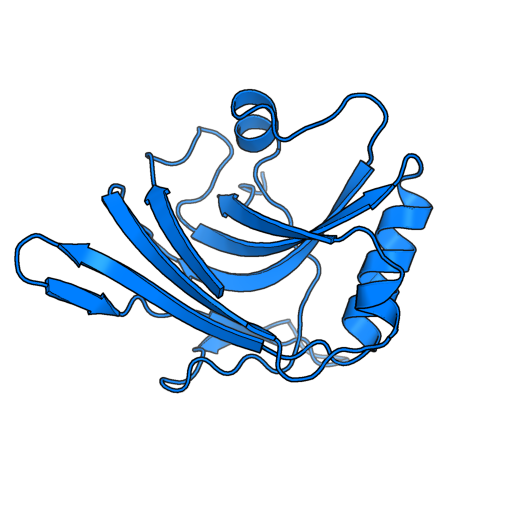 ? 14.325 7.782 4.534 1.00 91.69 102 GLY A C 1
ATOM 750 O O . GLY A 1 102 ? 15.240 6.988 4.353 1.00 91.69 102 GLY A O 1
ATOM 751 N N . LEU A 1 103 ? 13.142 7.664 3.922 1.00 91.75 103 LEU A N 1
ATOM 752 C CA . LEU A 1 103 ? 12.825 6.602 2.964 1.00 91.75 103 LEU A CA 1
ATOM 753 C C . LEU A 1 103 ? 13.198 6.981 1.526 1.00 91.75 103 LEU A C 1
ATOM 755 O O . LEU A 1 103 ? 13.143 6.127 0.648 1.00 9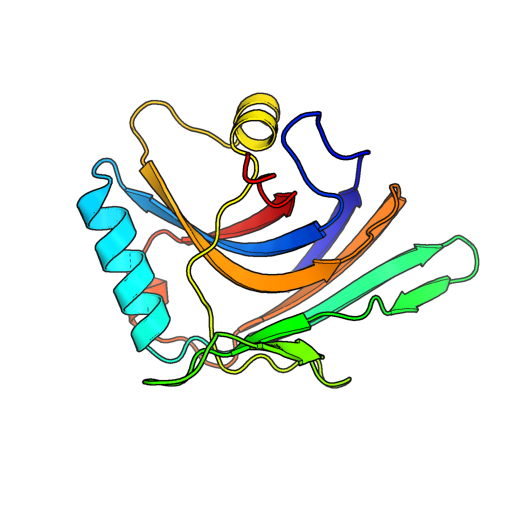1.75 103 LEU A O 1
ATOM 759 N N . GLU A 1 104 ? 13.569 8.236 1.279 1.00 90.88 104 GLU A N 1
ATOM 760 C CA . GLU A 1 104 ? 14.104 8.699 -0.003 1.00 90.88 104 GLU A CA 1
ATOM 761 C C . GLU A 1 104 ? 15.631 8.627 0.001 1.00 90.88 104 GLU A C 1
ATOM 763 O O . GLU A 1 104 ? 16.276 9.097 0.941 1.00 90.88 104 GLU A O 1
ATOM 768 N N . SER A 1 105 ? 16.208 8.087 -1.072 1.00 88.06 105 SER A N 1
ATOM 769 C CA . SER A 1 105 ? 17.658 8.010 -1.258 1.00 88.06 105 SER A CA 1
ATOM 770 C C . SER A 1 105 ? 18.100 8.964 -2.370 1.00 88.06 105 SER A C 1
ATOM 772 O O . SER A 1 105 ? 17.549 8.902 -3.473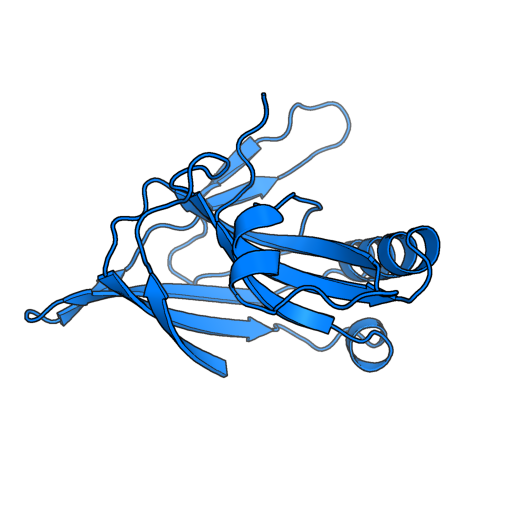 1.00 88.06 105 SER A O 1
ATOM 774 N N . PRO A 1 106 ? 19.098 9.838 -2.133 1.00 84.69 106 PRO A N 1
ATOM 775 C CA . PRO A 1 106 ? 19.698 10.631 -3.199 1.00 84.69 106 PRO A CA 1
ATOM 776 C C . PRO A 1 106 ? 20.221 9.716 -4.312 1.00 84.69 106 PRO A C 1
ATOM 778 O O . PRO A 1 106 ? 20.944 8.766 -4.036 1.00 84.69 106 PRO A O 1
ATOM 781 N N . GLY A 1 107 ? 19.856 10.000 -5.561 1.00 85.62 107 GLY A N 1
ATOM 782 C CA . GLY A 1 107 ? 20.273 9.203 -6.719 1.00 85.62 107 GLY A CA 1
ATOM 783 C C . GLY A 1 107 ? 19.324 8.064 -7.097 1.00 85.62 107 GLY A C 1
ATOM 784 O O . GLY A 1 107 ? 19.401 7.617 -8.231 1.00 85.62 107 GLY A O 1
ATOM 785 N N . HIS A 1 108 ? 18.378 7.671 -6.237 1.00 90.81 108 HIS A N 1
ATOM 786 C CA . HIS A 1 108 ? 17.328 6.716 -6.599 1.00 90.81 108 HIS A CA 1
ATOM 787 C C . HIS A 1 108 ? 16.031 7.408 -7.023 1.00 90.81 108 HIS A C 1
ATOM 789 O O . HIS A 1 108 ? 15.659 8.486 -6.549 1.00 90.81 108 HIS A O 1
ATOM 795 N N . ARG A 1 109 ? 15.323 6.755 -7.940 1.00 93.00 109 ARG A N 1
ATOM 796 C CA . ARG A 1 109 ? 14.028 7.144 -8.484 1.00 93.00 109 ARG A CA 1
ATOM 797 C C . ARG A 1 109 ? 13.049 6.012 -8.248 1.00 93.00 109 ARG A C 1
ATOM 799 O O . ARG A 1 109 ? 13.226 4.911 -8.760 1.00 93.00 109 ARG A O 1
ATOM 806 N N . TYR A 1 110 ? 11.999 6.309 -7.493 1.00 95.12 110 TYR A N 1
ATOM 807 C CA . TYR A 1 110 ? 10.997 5.323 -7.121 1.00 95.12 110 TYR A CA 1
ATOM 808 C C . TYR A 1 110 ? 9.719 5.487 -7.933 1.00 95.12 110 TYR A C 1
ATOM 810 O O . TYR A 1 110 ? 9.188 6.590 -8.046 1.00 95.12 110 TYR A O 1
ATOM 818 N N . THR A 1 111 ? 9.190 4.368 -8.418 1.00 96.50 111 THR A N 1
ATOM 819 C CA . THR A 1 111 ? 7.832 4.283 -8.966 1.00 96.50 111 THR A CA 1
ATOM 820 C C . THR A 1 111 ? 6.977 3.419 -8.042 1.00 96.50 111 THR A C 1
ATOM 822 O O . THR A 1 111 ? 7.399 2.327 -7.655 1.00 96.50 111 THR A O 1
ATOM 825 N N . GLN A 1 112 ? 5.787 3.895 -7.658 1.00 97.25 112 GLN A N 1
ATOM 826 C CA . GLN A 1 112 ? 4.914 3.191 -6.714 1.00 97.25 112 GLN A CA 1
ATOM 827 C C . GLN A 1 112 ? 3.750 2.462 -7.402 1.00 97.25 112 GLN A C 1
ATOM 829 O O . GLN A 1 112 ? 3.181 2.921 -8.393 1.00 97.25 112 GLN A O 1
ATOM 834 N N . LEU A 1 113 ? 3.390 1.307 -6.842 1.00 96.81 113 LEU A N 1
ATOM 835 C CA . LEU A 1 113 ? 2.289 0.453 -7.272 1.00 96.81 113 LEU A CA 1
ATOM 836 C C . LEU A 1 113 ? 1.396 0.114 -6.078 1.00 96.81 113 LEU A C 1
ATOM 838 O O . LEU A 1 113 ? 1.815 -0.598 -5.164 1.00 96.81 113 LEU A O 1
ATOM 842 N N . ALA A 1 114 ? 0.164 0.610 -6.082 1.00 97.56 114 ALA A N 1
ATOM 843 C CA . ALA A 1 114 ? -0.814 0.332 -5.039 1.00 97.56 114 ALA A CA 1
ATOM 844 C C . ALA A 1 114 ? -1.471 -1.034 -5.257 1.00 97.56 114 ALA A C 1
ATOM 846 O O . ALA A 1 114 ? -1.860 -1.362 -6.376 1.00 97.56 114 ALA A O 1
ATOM 847 N N . PHE A 1 115 ? -1.655 -1.785 -4.173 1.00 97.19 115 PHE A N 1
ATOM 848 C CA . PHE A 1 115 ? -2.576 -2.924 -4.098 1.00 97.19 115 PHE A CA 1
ATOM 849 C C . PHE A 1 115 ? -3.960 -2.499 -3.613 1.00 97.19 115 PHE A C 1
ATOM 851 O O . PHE A 1 115 ? -4.981 -3.023 -4.056 1.00 97.19 115 PHE A O 1
ATOM 858 N N . ALA A 1 116 ? -3.983 -1.594 -2.637 1.00 98.12 116 ALA A N 1
ATOM 859 C CA . ALA A 1 116 ? -5.186 -1.149 -1.961 1.00 98.12 116 ALA A CA 1
ATOM 860 C C . ALA A 1 116 ? -4.986 0.249 -1.369 1.00 98.12 116 ALA A C 1
ATOM 862 O O . ALA A 1 116 ? -3.866 0.676 -1.073 1.00 98.12 116 ALA A O 1
ATOM 863 N N . TRP A 1 117 ? -6.100 0.926 -1.128 1.00 98.19 117 TRP A N 1
ATOM 864 C CA . TRP A 1 117 ? -6.181 2.110 -0.292 1.00 98.19 117 TRP A CA 1
ATOM 865 C C . TRP A 1 117 ? -7.016 1.831 0.953 1.00 98.19 117 TRP A C 1
ATOM 867 O O . TRP A 1 117 ? -8.045 1.159 0.875 1.00 98.19 117 TRP A O 1
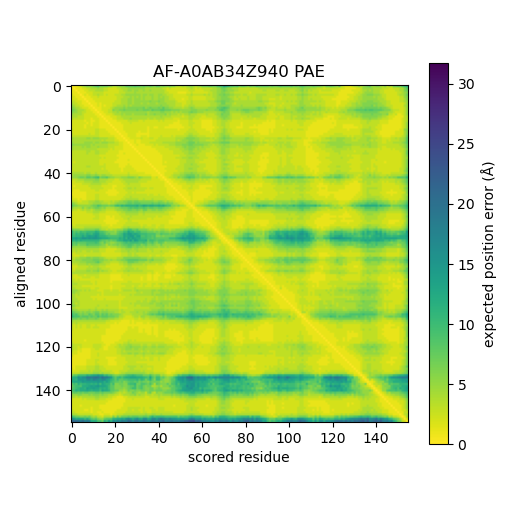ATOM 877 N N . ALA A 1 118 ? -6.609 2.412 2.078 1.00 97.88 118 ALA A N 1
ATOM 878 C CA . ALA A 1 118 ? -7.461 2.591 3.249 1.00 97.88 118 ALA A CA 1
ATOM 879 C C . ALA A 1 118 ? -7.809 4.079 3.362 1.00 97.88 118 ALA A C 1
ATOM 881 O O . ALA A 1 118 ? -6.930 4.902 3.612 1.00 97.88 118 ALA A O 1
ATOM 882 N N . GLN A 1 119 ? -9.069 4.432 3.121 1.00 96.56 119 GLN A N 1
ATOM 883 C CA . GLN A 1 119 ? -9.528 5.825 3.083 1.00 96.56 119 GLN A CA 1
ATOM 884 C C . GLN A 1 119 ? -9.969 6.299 4.472 1.00 96.56 119 GLN A C 1
ATOM 886 O O . GLN A 1 119 ? -10.484 5.501 5.255 1.00 96.56 119 GLN A O 1
ATOM 891 N N . GLY A 1 120 ? -9.800 7.591 4.775 1.00 95.31 120 GLY A N 1
ATOM 892 C CA . GLY A 1 120 ? -10.275 8.163 6.039 1.00 95.31 120 GLY A CA 1
ATOM 893 C C . GLY A 1 120 ? -9.560 7.624 7.279 1.00 95.31 120 GLY A C 1
ATOM 894 O O . GLY A 1 120 ? -10.173 7.525 8.347 1.00 95.31 120 GLY A O 1
ATOM 895 N N . ILE A 1 121 ? -8.288 7.223 7.149 1.00 95.50 121 ILE A N 1
ATOM 896 C CA . ILE A 1 121 ? -7.540 6.613 8.248 1.00 95.50 121 ILE A CA 1
ATOM 897 C C . ILE A 1 121 ? -7.421 7.610 9.409 1.00 95.50 121 ILE A C 1
ATOM 899 O O . ILE A 1 121 ? -7.085 8.781 9.224 1.00 95.50 121 ILE A O 1
ATOM 903 N N . GLN A 1 122 ? -7.635 7.131 10.629 1.00 95.69 122 GLN A N 1
ATOM 904 C CA . GLN A 1 122 ? -7.353 7.913 11.830 1.00 95.69 122 GLN A CA 1
ATOM 905 C C . GLN A 1 122 ? -5.956 7.580 12.364 1.00 95.69 122 GLN A C 1
ATOM 907 O O . GLN A 1 122 ? -5.514 6.434 12.228 1.00 95.69 122 GLN A O 1
ATOM 912 N N . PRO A 1 123 ? -5.257 8.517 13.025 1.00 96.06 123 PRO A N 1
ATOM 913 C CA . PRO A 1 123 ? -4.013 8.200 13.718 1.00 96.06 123 PRO A CA 1
ATOM 914 C C . PRO A 1 123 ? -4.190 7.049 14.722 1.00 96.06 123 PRO A C 1
ATOM 916 O O . PRO A 1 123 ? -5.251 6.896 15.340 1.00 96.06 123 PRO A O 1
ATOM 919 N N . GLY A 1 124 ? -3.160 6.221 14.884 1.00 97.00 124 GLY A N 1
ATOM 920 C CA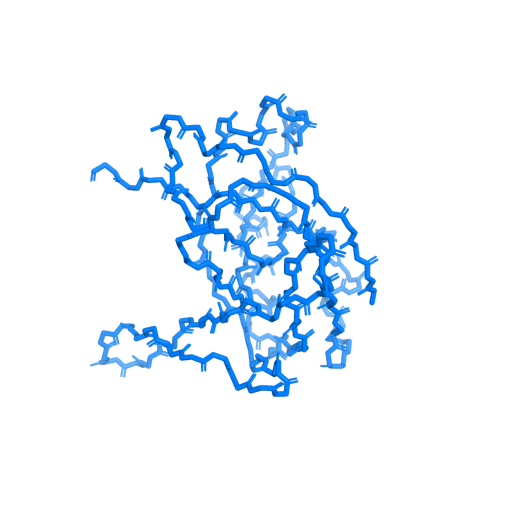 . GLY A 1 124 ? -3.178 5.101 15.825 1.00 97.00 124 GLY A CA 1
ATOM 921 C C . GLY A 1 124 ? -2.324 3.912 15.403 1.00 97.00 124 GLY A C 1
ATOM 922 O O . GLY A 1 124 ? -1.513 3.996 14.482 1.00 97.00 124 GLY A O 1
ATOM 923 N N . ARG A 1 125 ? -2.513 2.788 16.098 1.00 98.12 125 ARG A N 1
ATOM 924 C CA . ARG A 1 125 ? -1.815 1.529 15.827 1.00 98.12 125 ARG A CA 1
ATOM 925 C C . ARG A 1 125 ? -2.585 0.672 14.840 1.00 98.12 125 ARG A C 1
ATOM 927 O O . ARG A 1 125 ? -3.787 0.467 14.998 1.00 98.12 125 ARG A O 1
ATOM 934 N N . TYR A 1 126 ? -1.872 0.126 13.868 1.00 98.38 126 TYR A N 1
ATOM 935 C CA . TYR A 1 126 ? -2.433 -0.759 12.860 1.00 98.38 126 TYR A CA 1
ATOM 936 C C . TYR A 1 126 ? -1.544 -1.977 12.648 1.00 98.38 126 TYR A C 1
ATOM 938 O O . TYR A 1 126 ? -0.335 -1.932 12.867 1.00 98.38 126 TYR A O 1
ATOM 946 N N . GLN A 1 127 ? -2.160 -3.055 12.182 1.00 98.06 127 GLN A N 1
ATOM 947 C CA . GLN A 1 127 ? -1.491 -4.260 11.726 1.00 98.06 127 GLN A CA 1
ATOM 948 C C . GLN A 1 127 ? -1.894 -4.520 10.275 1.00 98.06 127 GLN A C 1
ATOM 950 O O . GLN A 1 127 ? -3.078 -4.686 9.972 1.00 98.06 127 GLN A O 1
ATOM 955 N N . LEU A 1 128 ? -0.904 -4.560 9.389 1.00 98.19 128 LEU A N 1
ATOM 956 C CA . LEU A 1 128 ? -1.063 -4.948 7.996 1.00 98.19 128 LEU A CA 1
ATOM 957 C C . LEU A 1 128 ? -0.599 -6.393 7.828 1.00 98.19 128 LEU A C 1
ATOM 959 O O . LEU A 1 128 ? 0.560 -6.719 8.076 1.00 98.19 128 LEU A O 1
ATOM 963 N N . SER A 1 129 ? -1.497 -7.251 7.360 1.00 97.62 129 SER A N 1
ATOM 964 C CA . SER A 1 129 ? -1.150 -8.569 6.836 1.00 97.62 129 SER A CA 1
ATOM 965 C C . SER A 1 129 ? -1.127 -8.502 5.318 1.00 97.62 129 SER A C 1
ATOM 967 O O . SER A 1 129 ? -2.102 -8.062 4.713 1.00 97.62 129 SER A O 1
ATOM 969 N N . ILE A 1 130 ? -0.029 -8.948 4.713 1.00 95.25 130 ILE A N 1
ATOM 970 C CA . ILE A 1 130 ? 0.115 -9.045 3.260 1.00 95.25 130 ILE A CA 1
ATOM 971 C C . ILE A 1 130 ? 0.669 -10.410 2.867 1.00 95.25 130 ILE A C 1
ATOM 973 O O . ILE A 1 130 ? 1.647 -10.909 3.441 1.00 95.25 130 ILE A O 1
ATOM 977 N N . ARG A 1 131 ? 0.050 -11.018 1.860 1.00 95.06 131 ARG A N 1
ATOM 978 C CA . ARG A 1 131 ? 0.491 -12.276 1.264 1.00 95.06 131 ARG A CA 1
ATOM 979 C C . ARG A 1 131 ? 0.428 -12.160 -0.248 1.00 95.06 131 ARG A C 1
ATOM 981 O O . ARG A 1 131 ? -0.654 -12.010 -0.799 1.00 95.06 131 ARG A O 1
ATOM 988 N N . LEU A 1 132 ? 1.575 -12.240 -0.912 1.00 92.06 132 LEU A N 1
ATOM 989 C CA . LEU A 1 132 ? 1.606 -12.325 -2.369 1.00 92.06 132 LEU A CA 1
ATOM 990 C C . LEU A 1 132 ? 1.063 -13.690 -2.799 1.00 92.06 132 LEU A C 1
ATOM 992 O O . LEU A 1 132 ? 1.418 -14.723 -2.224 1.00 92.06 132 LEU A O 1
ATOM 996 N N . LEU A 1 133 ? 0.158 -13.678 -3.770 1.00 90.50 133 LEU A N 1
ATOM 997 C CA . LEU A 1 133 ? -0.449 -14.875 -4.330 1.00 90.50 133 LEU A CA 1
ATOM 998 C C . LEU A 1 133 ? 0.317 -15.242 -5.599 1.00 90.50 133 LEU A C 1
ATOM 1000 O O . LEU A 1 133 ? 0.087 -14.684 -6.669 1.00 90.50 133 LEU A O 1
ATOM 1004 N N . GLY A 1 134 ? 1.251 -16.178 -5.445 1.00 81.44 134 GLY A N 1
ATOM 1005 C CA . GLY A 1 134 ? 2.238 -16.500 -6.469 1.00 81.44 134 GLY A CA 1
ATOM 1006 C C . GLY A 1 134 ? 3.474 -15.601 -6.389 1.00 81.44 134 GLY A C 1
ATOM 1007 O O . GLY A 1 134 ? 3.515 -14.614 -5.655 1.00 81.44 134 GLY A O 1
ATOM 1008 N N . GLN A 1 135 ? 4.510 -15.978 -7.132 1.00 70.81 135 GLN A N 1
ATOM 1009 C CA . GLN A 1 135 ? 5.755 -15.222 -7.251 1.00 70.81 135 GLN A CA 1
ATOM 1010 C C . GLN A 1 135 ? 6.045 -15.040 -8.739 1.00 70.81 135 GLN A C 1
ATOM 1012 O O . GLN A 1 135 ? 6.674 -15.914 -9.340 1.00 70.81 135 GLN A O 1
ATOM 1017 N N . PRO A 1 136 ? 5.542 -13.961 -9.371 1.00 73.56 136 PRO A N 1
ATOM 1018 C CA . PRO A 1 136 ? 5.911 -13.684 -10.749 1.00 73.56 136 PRO A CA 1
ATOM 1019 C C . PRO A 1 136 ? 7.440 -13.526 -10.812 1.00 73.56 136 PRO A C 1
ATOM 1021 O O . PRO A 1 136 ? 7.989 -12.802 -9.977 1.00 73.56 136 PRO A O 1
ATOM 1024 N N . PRO A 1 137 ? 8.140 -14.173 -11.766 1.00 74.19 137 PRO A N 1
ATOM 1025 C CA . PRO A 1 137 ? 9.604 -14.141 -11.847 1.00 74.19 137 PRO A CA 1
ATOM 1026 C C . PRO A 1 137 ? 10.192 -12.725 -11.821 1.00 74.19 137 PRO A C 1
ATOM 1028 O O . PRO A 1 137 ? 11.267 -12.501 -11.274 1.00 74.19 137 PRO A O 1
ATOM 1031 N N . GLN A 1 138 ? 9.445 -11.756 -12.356 1.00 76.06 138 GLN A N 1
ATOM 1032 C CA . GLN A 1 138 ? 9.802 -10.340 -12.382 1.00 76.06 138 GLN A CA 1
ATOM 1033 C C . GLN A 1 138 ? 10.019 -9.760 -10.979 1.00 76.06 138 GLN A C 1
ATOM 1035 O O . GLN A 1 138 ? 10.875 -8.901 -10.808 1.00 76.06 138 GLN A O 1
ATOM 1040 N N . LEU A 1 139 ? 9.286 -10.233 -9.966 1.00 74.88 139 LEU A N 1
ATOM 1041 C CA . LEU A 1 139 ? 9.441 -9.767 -8.587 1.00 74.88 139 LEU A CA 1
ATOM 1042 C C . LEU A 1 139 ? 10.786 -10.199 -7.980 1.00 74.88 139 LEU A C 1
ATOM 1044 O O . LEU A 1 139 ? 11.303 -9.526 -7.101 1.00 74.88 139 LEU A O 1
ATOM 1048 N N . THR A 1 140 ? 11.367 -11.309 -8.444 1.00 75.00 140 THR A N 1
ATOM 1049 C CA . THR A 1 140 ? 12.673 -11.793 -7.968 1.00 75.00 140 THR A CA 1
ATOM 1050 C C . THR A 1 140 ? 13.836 -11.012 -8.581 1.00 75.00 140 THR A C 1
ATOM 1052 O O . THR A 1 140 ? 14.898 -10.929 -7.976 1.00 75.00 140 THR A O 1
ATOM 1055 N N . SER A 1 141 ? 13.642 -10.439 -9.771 1.00 78.38 141 SER A N 1
ATOM 1056 C CA . SER A 1 141 ? 14.663 -9.665 -10.488 1.00 78.38 141 SER A CA 1
ATOM 1057 C C . SER A 1 141 ? 14.577 -8.153 -10.271 1.00 78.38 141 SER A C 1
ATOM 1059 O O . SER A 1 141 ? 15.457 -7.435 -10.730 1.00 78.38 141 SER A O 1
ATOM 1061 N N . ILE A 1 142 ? 13.503 -7.663 -9.647 1.00 83.69 142 ILE A N 1
ATOM 1062 C CA . ILE A 1 142 ? 13.248 -6.235 -9.440 1.00 83.69 142 ILE A CA 1
ATOM 1063 C C . ILE A 1 142 ? 13.377 -5.931 -7.952 1.00 83.69 142 ILE A C 1
ATOM 1065 O O . ILE A 1 142 ? 12.649 -6.502 -7.135 1.00 83.69 142 ILE A O 1
ATOM 1069 N N . GLU A 1 143 ? 14.265 -4.999 -7.607 1.00 84.25 143 GLU A N 1
ATOM 1070 C CA . GLU A 1 143 ? 14.356 -4.470 -6.250 1.00 84.25 143 GLU A CA 1
ATOM 1071 C C . GLU A 1 143 ? 13.045 -3.758 -5.905 1.00 84.25 143 GLU A C 1
ATOM 1073 O O . GLU A 1 143 ? 12.715 -2.688 -6.426 1.00 84.25 143 GLU A O 1
ATOM 1078 N N . SER A 1 144 ? 12.244 -4.418 -5.073 1.00 90.19 144 SER A N 1
ATOM 1079 C CA . SER A 1 144 ? 10.921 -3.954 -4.691 1.00 90.19 144 SER A CA 1
ATOM 1080 C C . SER A 1 144 ? 10.751 -4.015 -3.185 1.00 90.19 144 SER A C 1
ATOM 1082 O O . SER A 1 144 ? 11.134 -4.978 -2.521 1.00 90.19 144 SER A O 1
ATOM 1084 N N . GLU A 1 145 ? 10.148 -2.964 -2.646 1.00 93.44 145 GLU A N 1
ATOM 1085 C CA . GLU A 1 145 ? 9.952 -2.794 -1.213 1.00 93.44 145 GLU A CA 1
ATOM 1086 C C . GLU A 1 145 ? 8.467 -2.633 -0.918 1.00 93.44 145 GLU A C 1
ATOM 1088 O O . GLU A 1 145 ? 7.757 -1.934 -1.646 1.00 93.44 145 GLU A O 1
ATOM 1093 N N . LEU A 1 146 ? 7.991 -3.237 0.176 1.00 94.81 146 LEU A N 1
ATOM 1094 C CA . LEU A 1 146 ? 6.670 -2.908 0.705 1.00 94.81 146 LEU A CA 1
ATOM 1095 C C . LEU A 1 146 ? 6.666 -1.439 1.137 1.00 94.81 146 LEU A C 1
ATOM 1097 O O . LEU A 1 146 ? 7.508 -1.015 1.925 1.00 94.81 146 LEU A O 1
ATOM 1101 N N . LEU A 1 147 ? 5.660 -0.697 0.687 1.00 96.50 147 LEU A N 1
ATOM 1102 C CA . LEU A 1 147 ? 5.451 0.690 1.053 1.00 96.50 147 LEU A CA 1
ATOM 1103 C C . LEU A 1 147 ? 4.057 0.882 1.652 1.00 96.50 147 LE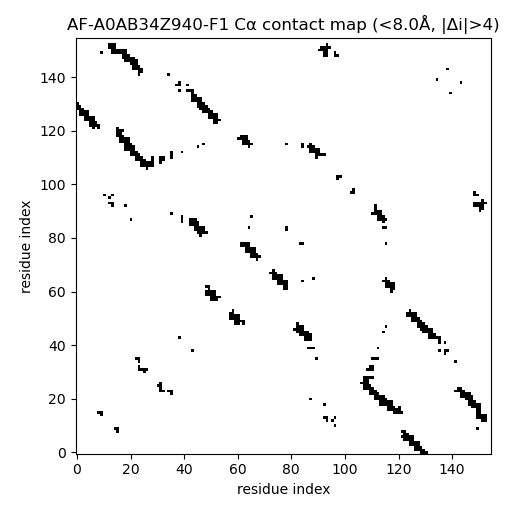U A C 1
ATOM 1105 O O . LEU A 1 147 ? 3.034 0.594 1.025 1.00 96.50 147 LEU A O 1
ATOM 1109 N N . VAL A 1 148 ? 4.036 1.431 2.866 1.00 96.62 148 VAL A N 1
ATOM 1110 C CA . VAL A 1 148 ? 2.836 1.976 3.500 1.00 96.62 148 VAL A CA 1
ATOM 1111 C C . VAL A 1 148 ? 3.072 3.457 3.726 1.00 96.62 148 VAL A C 1
ATOM 1113 O O . VAL A 1 148 ? 3.964 3.840 4.481 1.00 96.62 148 VAL A O 1
ATOM 1116 N N . ALA A 1 149 ? 2.295 4.290 3.047 1.00 96.31 149 ALA A N 1
ATOM 1117 C CA . ALA A 1 149 ? 2.485 5.732 3.060 1.00 96.31 149 ALA A CA 1
ATOM 1118 C C . ALA A 1 149 ? 1.153 6.452 2.884 1.00 96.31 149 ALA A C 1
ATOM 1120 O O . ALA A 1 149 ? 0.168 5.870 2.434 1.00 96.31 149 ALA A O 1
ATOM 1121 N N . TYR A 1 150 ? 1.117 7.736 3.215 1.00 96.31 150 TYR A N 1
ATOM 1122 C CA . TYR A 1 150 ? -0.015 8.566 2.837 1.00 96.31 150 TYR A CA 1
ATOM 1123 C C . TYR A 1 150 ? 0.002 8.861 1.341 1.00 96.31 150 TYR A C 1
ATOM 1125 O O . TYR A 1 150 ? 1.060 9.141 0.775 1.00 96.31 150 TYR A O 1
ATOM 1133 N N . ARG A 1 151 ? -1.172 8.839 0.705 1.00 96.12 151 ARG A N 1
ATOM 1134 C CA . ARG A 1 151 ? -1.317 9.274 -0.688 1.00 96.12 151 ARG A CA 1
ATOM 1135 C C . ARG A 1 151 ? -1.067 10.767 -0.824 1.00 96.12 151 ARG A C 1
ATOM 1137 O O . ARG A 1 151 ? -1.487 11.550 0.039 1.00 96.12 151 ARG A O 1
ATOM 1144 N N . HIS A 1 152 ? -0.446 11.151 -1.935 1.00 93.88 152 HIS A N 1
ATOM 1145 C CA . HIS A 1 152 ? -0.242 12.553 -2.269 1.00 93.88 152 HIS A CA 1
ATOM 1146 C C . HIS A 1 152 ? -1.587 13.264 -2.450 1.00 93.88 152 HIS A C 1
ATOM 1148 O O . HIS A 1 152 ? -2.525 12.733 -3.048 1.00 93.88 152 HIS A O 1
ATOM 1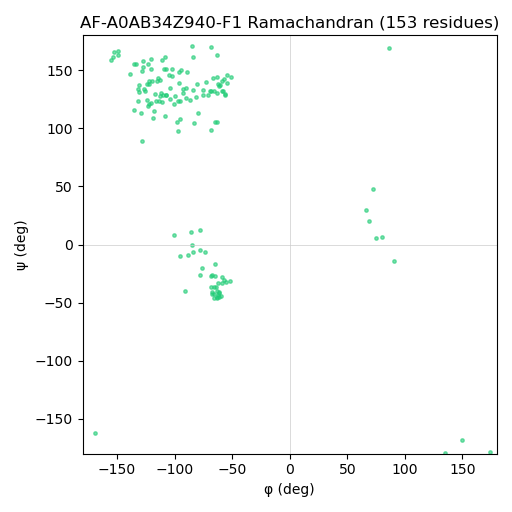154 N N . LYS A 1 153 ? -1.687 14.484 -1.929 1.00 88.56 153 LYS A N 1
ATOM 1155 C CA . LYS A 1 153 ? -2.810 15.368 -2.205 1.00 88.56 153 LYS A CA 1
ATOM 1156 C C . LYS A 1 153 ? -2.543 16.085 -3.525 1.00 88.56 153 LYS A C 1
ATOM 1158 O O . LYS A 1 153 ? -1.744 17.018 -3.556 1.00 88.56 153 LYS A O 1
ATOM 1163 N N . SER A 1 154 ? -3.226 15.668 -4.592 1.00 75.69 154 SER A N 1
ATOM 1164 C CA . SER A 1 154 ? -3.241 16.427 -5.847 1.00 75.69 154 SER A CA 1
ATOM 1165 C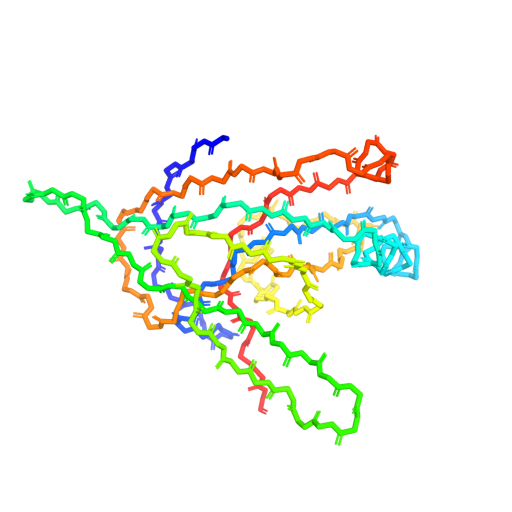 C . SER A 1 154 ? -3.695 17.867 -5.575 1.00 75.69 154 SER A C 1
ATOM 1167 O O . SER A 1 154 ? -4.582 18.092 -4.745 1.00 75.69 154 SER A O 1
ATOM 1169 N N . LYS A 1 155 ? -3.034 18.829 -6.225 1.00 56.22 155 LYS A N 1
ATOM 1170 C CA . LYS A 1 155 ? -3.369 20.256 -6.129 1.00 56.22 155 LYS A CA 1
ATOM 1171 C C . LYS A 1 155 ? -4.742 20.565 -6.707 1.00 56.22 155 LYS A C 1
ATOM 1173 O O . LYS A 1 155 ? -5.100 19.929 -7.722 1.00 56.22 155 LYS A O 1
#

Radius of gyration: 15.27 Å; Cα contacts (8 Å, |Δi|>4): 341; chains: 1; bounding box: 35×37×46 Å

pLDDT: mean 92.4, std 6.39, range [56.22, 98.5]

Sequence (155 aa):
MVVELNVRPPGKNATDTLFLGIRVGDEDALKSLEAAQALRRSGLHAELVLKRLEPSGAVNIPLVRVESQAGAPARTIAVSTDGRVPGVWLDEVDGSSLQSAGLESPGHRYTQLAFAWAQGIQPGRYQLSIRLLGQPPQLTSIESELLVAYRHKSK

Solvent-accessible surface area (backbone atoms only — not comparable to full-atom values): 8502 Å² total; per-residue (Å²): 91,75,48,78,48,77,46,66,75,64,55,96,57,29,35,52,29,35,36,37,31,33,34,22,58,28,71,44,57,66,57,8,42,53,51,43,50,50,45,45,72,63,54,51,24,33,32,47,48,44,27,39,57,49,99,93,46,75,43,81,50,75,37,31,31,80,48,76,49,94,97,50,80,70,40,81,41,77,44,51,96,83,21,57,30,82,35,48,43,81,54,63,55,26,60,69,62,37,48,76,68,65,73,58,54,92,70,55,24,73,31,40,35,31,46,32,34,34,67,76,56,71,64,44,44,32,40,41,36,43,41,71,58,72,77,56,71,63,63,79,77,42,65,66,42,87,39,78,44,41,21,42,47,79,131